Protein AF-A0A350EVV8-F1 (afdb_monomer_lite)

pLDDT: mean 91.75, std 5.48, range [57.91, 96.25]

Sequence (68 aa):
KDMLLVNGINVYPREIEEVIYRFPGVREAAVVGRSDPRRGEQAVAFVAPKEGEKIDTKELGAFLKSRL

Foldseek 3Di:
DQWDQFQNDTHGQVVLQVQLVPDPQWDGKGWDWDQDPVGRTDIDMDTDGDPPDDDDPVVSVVSSVVPD

Structure (mmCIF, N/CA/C/O backbone):
data_AF-A0A350EVV8-F1
#
_entry.id   AF-A0A350EVV8-F1
#
loop_
_atom_site.group_PDB
_atom_site.id
_atom_site.type_symbol
_atom_site.label_atom_id
_atom_site.label_alt_id
_atom_site.label_comp_id
_atom_site.label_asym_id
_atom_site.label_entity_id
_atom_site.label_seq_id
_atom_site.pdbx_PDB_ins_code
_atom_site.Cartn_x
_atom_site.Cartn_y
_atom_site.Cartn_z
_atom_site.occupancy
_atom_site.B_iso_or_equiv
_atom_site.auth_seq_id
_atom_site.auth_comp_id
_atom_site.auth_asym_id
_atom_site.auth_atom_id
_atom_site.pdbx_PDB_model_num
ATOM 1 N N . LYS A 1 1 ? -0.486 -0.126 -17.743 1.00 57.91 1 LYS A N 1
ATOM 2 C CA . LYS A 1 1 ? 0.708 -0.986 -17.540 1.00 57.91 1 LYS A CA 1
ATOM 3 C C . LYS A 1 1 ? 0.628 -1.350 -16.077 1.00 57.91 1 LYS A C 1
ATOM 5 O O . LYS A 1 1 ? 0.960 -0.523 -15.244 1.00 57.91 1 LYS A O 1
ATOM 10 N N . ASP A 1 2 ? 0.040 -2.502 -15.785 1.00 77.81 2 ASP A N 1
ATOM 11 C CA . ASP A 1 2 ? -0.620 -2.734 -14.486 1.00 77.81 2 ASP A CA 1
ATOM 12 C C . ASP A 1 2 ? 0.264 -3.563 -13.547 1.00 77.81 2 ASP A C 1
ATOM 14 O O . ASP A 1 2 ? -0.207 -4.277 -12.671 1.00 77.81 2 ASP A O 1
ATOM 18 N N . MET A 1 3 ? 1.570 -3.512 -13.797 1.00 87.38 3 MET A N 1
ATOM 19 C CA . MET A 1 3 ? 2.577 -4.411 -13.262 1.00 87.38 3 MET A CA 1
ATOM 20 C C . MET A 1 3 ? 3.885 -3.635 -13.136 1.00 87.38 3 MET A C 1
ATOM 22 O O . MET A 1 3 ? 4.290 -2.946 -14.078 1.00 87.38 3 MET A O 1
ATOM 26 N N . LEU A 1 4 ? 4.515 -3.759 -11.973 1.00 90.81 4 LEU A N 1
ATOM 27 C CA . LEU A 1 4 ? 5.809 -3.184 -11.638 1.00 90.81 4 LEU A CA 1
ATOM 28 C C . LEU A 1 4 ? 6.909 -4.204 -11.905 1.00 90.81 4 LEU A C 1
ATOM 30 O O . LEU A 1 4 ? 6.713 -5.400 -11.688 1.00 90.81 4 LEU A O 1
ATOM 34 N N . LEU A 1 5 ? 8.077 -3.729 -12.322 1.00 89.94 5 LEU A N 1
ATOM 35 C CA . LEU A 1 5 ? 9.265 -4.557 -12.501 1.00 89.94 5 LEU A CA 1
ATOM 36 C C . LEU A 1 5 ? 10.252 -4.321 -11.352 1.00 89.94 5 LEU A C 1
ATOM 38 O O . LEU A 1 5 ? 11.171 -3.507 -11.451 1.00 89.94 5 LEU A O 1
ATOM 42 N N . VAL A 1 6 ? 10.066 -5.048 -10.251 1.00 89.69 6 VAL A N 1
ATOM 43 C CA . VAL A 1 6 ? 10.874 -4.905 -9.032 1.00 89.69 6 VAL A CA 1
ATOM 44 C C . VAL A 1 6 ? 11.963 -5.973 -9.016 1.00 89.69 6 VAL A C 1
ATOM 46 O O . VAL A 1 6 ? 11.668 -7.156 -8.889 1.00 89.69 6 VAL A O 1
ATOM 49 N N . ASN A 1 7 ? 13.236 -5.581 -9.138 1.00 88.06 7 ASN A N 1
ATOM 50 C CA . ASN A 1 7 ? 14.378 -6.508 -9.259 1.00 88.06 7 ASN A CA 1
ATOM 51 C C . ASN A 1 7 ? 14.212 -7.549 -10.387 1.00 88.06 7 ASN A C 1
ATOM 53 O O . ASN A 1 7 ? 14.616 -8.700 -10.235 1.00 88.06 7 ASN A O 1
ATOM 57 N N . GLY A 1 8 ? 13.585 -7.170 -11.503 1.00 86.94 8 GLY A N 1
ATOM 58 C CA . GLY A 1 8 ? 13.310 -8.097 -12.608 1.00 86.94 8 GLY A CA 1
ATOM 59 C C . GLY A 1 8 ? 12.146 -9.063 -12.357 1.00 86.94 8 GLY A C 1
ATOM 60 O O . GLY A 1 8 ? 11.918 -9.949 -13.176 1.00 86.94 8 GLY A O 1
ATOM 61 N N . ILE A 1 9 ? 11.402 -8.892 -11.259 1.00 89.50 9 ILE A N 1
ATOM 62 C CA . ILE A 1 9 ? 10.200 -9.662 -10.935 1.00 89.50 9 ILE A CA 1
ATOM 63 C C . ILE A 1 9 ? 8.963 -8.817 -11.239 1.00 89.50 9 ILE A C 1
ATOM 65 O O . ILE A 1 9 ? 8.901 -7.634 -10.903 1.00 89.50 9 ILE A O 1
ATOM 69 N N . ASN A 1 10 ? 7.972 -9.455 -11.854 1.00 92.12 10 ASN A N 1
ATOM 70 C CA . ASN A 1 10 ? 6.659 -8.883 -12.106 1.00 92.12 10 ASN A CA 1
ATOM 71 C C . ASN A 1 10 ? 5.859 -8.827 -10.803 1.00 92.12 10 ASN A C 1
ATOM 73 O O . ASN A 1 10 ? 5.525 -9.863 -10.236 1.00 92.12 10 ASN A O 1
ATOM 77 N N . VAL A 1 11 ? 5.558 -7.620 -10.337 1.00 91.69 11 VAL A N 1
ATOM 78 C CA . VAL A 1 11 ? 4.789 -7.369 -9.116 1.00 91.69 11 VAL A CA 1
ATOM 79 C C . VAL A 1 11 ? 3.514 -6.632 -9.489 1.00 91.69 11 VAL A C 1
ATOM 81 O O . VAL A 1 11 ? 3.578 -5.581 -10.123 1.00 91.69 11 VAL A O 1
ATOM 84 N N . TYR A 1 12 ? 2.354 -7.140 -9.085 1.00 93.12 12 TYR A N 1
ATOM 85 C CA . TYR A 1 12 ? 1.079 -6.476 -9.345 1.00 93.12 12 TYR A CA 1
ATOM 86 C C . TYR A 1 12 ? 0.731 -5.545 -8.175 1.00 93.12 12 TYR A C 1
ATOM 88 O O . TYR A 1 12 ? 0.517 -6.027 -7.062 1.00 93.12 12 TYR A O 1
ATOM 96 N N . PRO A 1 13 ? 0.639 -4.215 -8.388 1.00 92.94 13 PRO A N 1
ATOM 97 C CA . PRO A 1 13 ? 0.282 -3.268 -7.330 1.00 92.94 13 PRO A CA 1
ATOM 98 C C . PRO A 1 13 ? -0.991 -3.651 -6.577 1.00 92.94 13 PRO A C 1
ATOM 100 O O . PRO A 1 13 ? -1.032 -3.576 -5.352 1.00 92.94 13 PRO A O 1
ATOM 103 N N . ARG A 1 14 ? -1.990 -4.144 -7.317 1.00 93.25 14 ARG A N 1
ATOM 104 C CA . ARG A 1 14 ? -3.291 -4.549 -6.785 1.00 93.25 14 ARG A CA 1
ATOM 105 C C . ARG A 1 14 ? -3.195 -5.639 -5.716 1.00 93.25 14 ARG A C 1
ATOM 107 O O . ARG A 1 14 ? -3.937 -5.590 -4.745 1.00 93.25 14 ARG A O 1
ATOM 114 N N . GLU A 1 15 ? -2.273 -6.591 -5.850 1.00 93.12 15 GLU A N 1
ATOM 115 C CA . GLU A 1 15 ? -2.087 -7.640 -4.837 1.00 93.12 15 GLU A CA 1
ATOM 11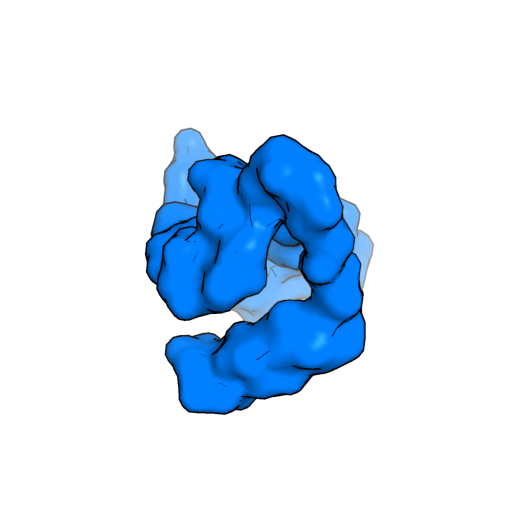6 C C . GLU A 1 15 ? -1.587 -7.043 -3.516 1.00 93.12 15 GLU A C 1
ATOM 118 O O . GLU A 1 15 ? -2.057 -7.406 -2.440 1.00 93.12 15 GLU A O 1
ATOM 123 N N . ILE A 1 16 ? -0.677 -6.067 -3.592 1.00 94.19 16 ILE A N 1
ATOM 124 C CA . ILE A 1 16 ? -0.160 -5.359 -2.416 1.00 94.19 16 ILE A CA 1
ATOM 125 C C . ILE A 1 16 ? -1.270 -4.509 -1.785 1.00 94.19 16 ILE A C 1
ATOM 127 O O . ILE A 1 16 ? -1.448 -4.545 -0.567 1.00 94.19 16 ILE A O 1
ATOM 131 N N . GLU A 1 17 ? -2.036 -3.775 -2.596 1.00 95.25 17 GLU A N 1
ATOM 132 C CA . GLU A 1 17 ? -3.191 -2.990 -2.142 1.00 95.25 17 GLU A CA 1
ATOM 133 C C . GLU A 1 17 ? -4.202 -3.867 -1.399 1.00 95.25 17 GLU A C 1
ATOM 135 O O . GLU A 1 17 ? -4.599 -3.529 -0.286 1.00 95.25 17 GLU A O 1
ATOM 140 N N . GLU A 1 18 ? -4.569 -5.024 -1.956 1.00 95.25 18 GLU A N 1
ATOM 141 C CA . GLU A 1 18 ? -5.512 -5.965 -1.342 1.00 95.25 18 GLU A CA 1
ATOM 142 C C . GLU A 1 18 ? -5.040 -6.482 0.021 1.00 95.25 18 GLU A C 1
ATOM 144 O O . GLU A 1 18 ? -5.865 -6.706 0.912 1.00 95.25 18 GLU A O 1
ATOM 149 N N . VAL A 1 19 ? -3.729 -6.650 0.222 1.00 95.81 19 VAL A N 1
ATOM 150 C CA . VAL A 1 19 ? -3.187 -6.968 1.547 1.00 95.81 19 VAL A CA 1
ATOM 151 C C . VAL A 1 19 ? -3.275 -5.750 2.466 1.00 95.81 19 VAL A C 1
ATOM 153 O O . VAL A 1 19 ? -3.745 -5.897 3.594 1.00 95.81 19 VAL A O 1
ATOM 156 N N . ILE A 1 20 ? -2.888 -4.553 2.010 1.00 96.00 20 ILE A N 1
ATOM 157 C CA . ILE A 1 20 ? -2.958 -3.318 2.813 1.00 96.00 20 ILE A CA 1
ATOM 158 C C . ILE A 1 20 ? -4.396 -3.041 3.270 1.00 96.00 20 ILE A C 1
ATOM 160 O O . ILE A 1 20 ? -4.606 -2.707 4.433 1.00 96.00 20 ILE A O 1
ATOM 164 N N . TYR A 1 21 ? -5.397 -3.261 2.415 1.00 95.88 21 TYR A N 1
ATOM 165 C CA . TYR A 1 21 ? -6.815 -3.095 2.751 1.00 95.88 21 TYR A CA 1
ATOM 166 C C . TYR A 1 21 ? -7.295 -3.984 3.905 1.00 95.88 21 TYR A C 1
ATOM 168 O O . TYR A 1 21 ? -8.304 -3.680 4.540 1.00 95.88 21 TYR A O 1
ATOM 176 N N . ARG A 1 22 ? -6.583 -5.076 4.206 1.00 95.06 22 ARG A N 1
ATOM 177 C CA . ARG A 1 22 ? -6.889 -5.952 5.347 1.00 95.06 22 ARG A CA 1
ATOM 178 C C . ARG A 1 22 ? -6.302 -5.441 6.665 1.00 95.06 22 ARG A C 1
ATOM 180 O O . ARG A 1 22 ? -6.602 -6.026 7.705 1.00 95.06 22 ARG A O 1
ATOM 187 N N . PHE A 1 23 ? -5.464 -4.404 6.646 1.00 95.31 23 PHE A N 1
ATOM 188 C CA . PHE A 1 23 ? -4.933 -3.799 7.864 1.00 95.31 23 PHE A CA 1
ATOM 189 C C . PHE A 1 23 ? -6.017 -2.941 8.549 1.00 95.31 23 PHE A C 1
ATOM 191 O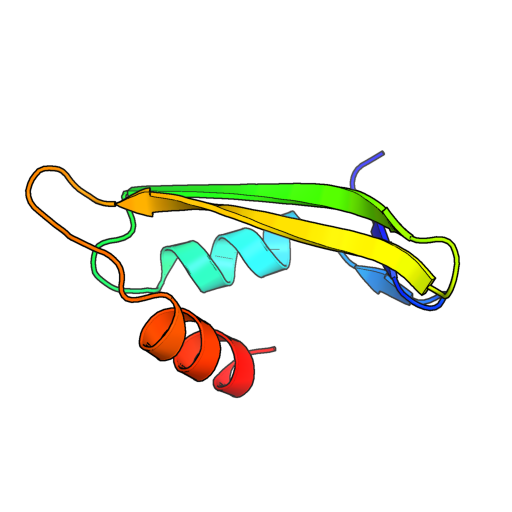 O . PHE A 1 23 ? -6.644 -2.103 7.890 1.00 95.31 23 PHE A O 1
ATOM 198 N N . PRO A 1 24 ? -6.267 -3.127 9.860 1.00 94.00 24 PRO A N 1
ATOM 199 C CA . PRO A 1 24 ? -7.215 -2.303 10.604 1.00 94.00 24 PRO A CA 1
ATOM 200 C C . PRO A 1 24 ? -6.900 -0.808 10.482 1.00 94.00 24 PRO A C 1
ATOM 202 O O . PRO A 1 24 ? -5.744 -0.403 10.466 1.00 94.00 24 PRO A O 1
ATOM 205 N N . GLY A 1 25 ? -7.937 0.018 10.368 1.00 93.25 25 GLY A N 1
ATOM 206 C CA . GLY A 1 25 ? -7.771 1.467 10.250 1.00 93.25 25 GLY A CA 1
ATOM 207 C C . GLY A 1 25 ? -7.401 1.975 8.852 1.00 93.25 25 GLY A C 1
ATOM 208 O O . GLY A 1 25 ? -7.382 3.187 8.662 1.00 93.25 25 GLY A O 1
ATOM 209 N N . VAL A 1 26 ? -7.183 1.116 7.844 1.00 96.12 26 VAL A N 1
ATOM 210 C CA . VAL A 1 26 ? -7.044 1.559 6.441 1.00 96.12 26 VAL A CA 1
ATOM 211 C C . VAL A 1 26 ? -8.408 1.889 5.842 1.00 96.12 26 VAL A C 1
ATOM 213 O O . VAL A 1 26 ? -9.356 1.107 5.946 1.00 96.12 26 VAL A O 1
ATOM 216 N N . ARG A 1 27 ? -8.503 3.054 5.196 1.00 96.25 27 ARG A N 1
ATOM 217 C CA . ARG A 1 27 ? -9.638 3.456 4.359 1.00 96.25 27 ARG A CA 1
ATOM 218 C C . ARG A 1 27 ? -9.350 3.187 2.888 1.00 96.25 27 ARG A C 1
ATOM 220 O O . ARG A 1 27 ? -10.146 2.534 2.225 1.00 96.25 27 ARG A O 1
ATOM 227 N N . GLU A 1 28 ? -8.221 3.690 2.401 1.00 95.06 28 GLU A N 1
ATOM 228 C CA . GLU A 1 28 ? -7.800 3.612 1.000 1.00 95.06 28 GLU A CA 1
ATOM 229 C C . GLU A 1 28 ? -6.303 3.313 0.918 1.00 95.06 28 GLU A C 1
ATOM 231 O O . GLU A 1 28 ? -5.524 3.768 1.759 1.00 95.06 28 GLU A O 1
ATOM 236 N N . ALA A 1 29 ? -5.899 2.547 -0.092 1.00 96.19 29 ALA A N 1
ATOM 237 C CA . ALA A 1 29 ? -4.503 2.272 -0.381 1.00 96.19 29 ALA A CA 1
ATOM 238 C C . ALA A 1 29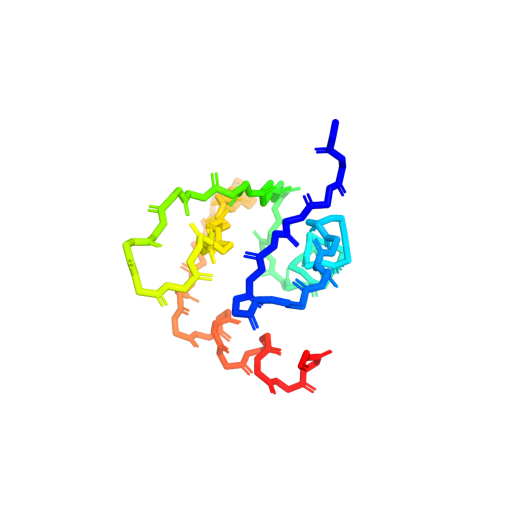 ? -4.286 2.244 -1.893 1.00 96.19 29 ALA A C 1
ATOM 240 O O . ALA A 1 29 ? -5.100 1.689 -2.623 1.00 96.19 29 ALA A O 1
ATOM 241 N N . ALA A 1 30 ? -3.187 2.834 -2.348 1.00 95.50 30 ALA A N 1
ATOM 242 C CA . ALA A 1 30 ? -2.769 2.797 -3.741 1.00 95.50 30 ALA A CA 1
ATOM 243 C C . ALA A 1 30 ? -1.273 2.508 -3.807 1.00 95.50 30 ALA A C 1
ATOM 245 O O . ALA A 1 30 ? -0.485 3.097 -3.061 1.00 95.50 30 ALA A O 1
ATOM 246 N N . VAL A 1 31 ? -0.869 1.612 -4.698 1.00 95.62 31 VAL A N 1
ATOM 247 C CA . VAL A 1 31 ? 0.523 1.214 -4.881 1.00 95.62 31 VAL A CA 1
ATOM 248 C C . VAL A 1 31 ? 0.975 1.620 -6.274 1.00 95.62 31 VAL A C 1
ATOM 250 O O . VAL A 1 31 ? 0.340 1.324 -7.280 1.00 95.62 31 VAL A O 1
ATOM 253 N N . VAL A 1 32 ? 2.107 2.310 -6.342 1.00 93.50 32 VAL A N 1
ATOM 254 C CA . VAL A 1 32 ? 2.687 2.780 -7.602 1.00 93.50 32 VAL A CA 1
ATOM 255 C C . VAL A 1 32 ? 4.152 2.388 -7.703 1.00 93.50 32 VAL A C 1
ATOM 257 O O . VAL A 1 32 ? 4.843 2.210 -6.700 1.00 93.50 32 VAL A O 1
ATOM 260 N N . GLY A 1 33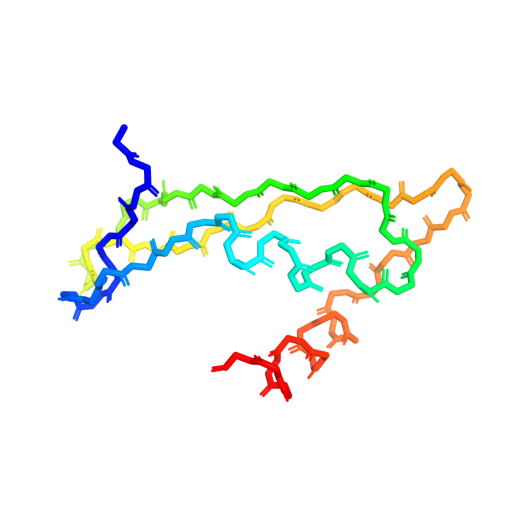 ? 4.636 2.265 -8.934 1.00 93.06 33 GLY A N 1
ATOM 261 C CA . GLY A 1 33 ? 6.053 2.090 -9.213 1.00 93.06 33 GLY A CA 1
ATOM 262 C C . GLY A 1 33 ? 6.775 3.424 -9.175 1.00 93.06 33 GLY A C 1
ATOM 263 O O . GLY A 1 33 ? 6.389 4.367 -9.862 1.00 93.06 33 GLY A O 1
ATOM 264 N N . ARG A 1 34 ? 7.859 3.494 -8.410 1.00 93.12 34 ARG A N 1
ATOM 265 C CA . ARG A 1 34 ? 8.855 4.559 -8.510 1.00 93.12 34 ARG A CA 1
ATOM 266 C C . ARG A 1 34 ? 10.108 3.990 -9.157 1.00 93.12 34 ARG A C 1
ATOM 268 O O . ARG A 1 34 ? 10.591 2.952 -8.714 1.00 93.12 34 ARG A O 1
ATOM 275 N N . SER A 1 35 ? 10.659 4.673 -10.157 1.00 90.25 35 SER A N 1
ATOM 276 C CA . SER A 1 35 ? 11.938 4.272 -10.749 1.00 90.25 35 SER A CA 1
ATOM 277 C C . SER A 1 35 ? 13.033 4.208 -9.682 1.00 90.25 35 SER A C 1
ATOM 279 O O . SER A 1 35 ? 13.199 5.134 -8.886 1.00 90.25 35 SER A O 1
ATOM 281 N N . ASP A 1 36 ? 13.772 3.105 -9.674 1.00 89.69 36 ASP A N 1
ATOM 282 C CA . ASP A 1 36 ? 14.870 2.840 -8.753 1.00 89.69 36 ASP A CA 1
ATOM 283 C C . ASP A 1 36 ? 16.127 2.488 -9.572 1.00 89.69 36 ASP A C 1
ATOM 285 O O . ASP A 1 36 ? 16.119 1.488 -10.295 1.00 89.69 36 ASP A O 1
ATOM 289 N N . PRO A 1 37 ? 17.226 3.262 -9.466 1.00 85.69 37 PRO A N 1
ATOM 290 C CA . PRO A 1 37 ? 18.439 3.037 -10.259 1.00 85.69 37 PRO A CA 1
ATOM 291 C C . PRO A 1 37 ? 19.101 1.669 -10.054 1.00 85.69 37 PRO A C 1
ATOM 293 O O . PRO A 1 37 ? 19.899 1.248 -10.885 1.00 85.69 37 PRO A O 1
ATOM 296 N N . ARG A 1 38 ? 18.825 0.990 -8.936 1.00 84.88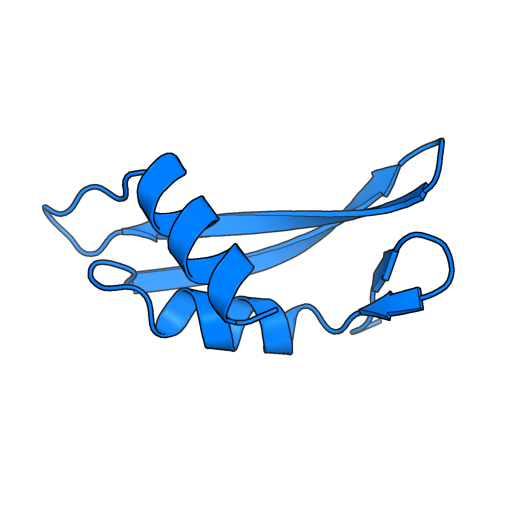 38 ARG A N 1
ATOM 297 C CA . ARG A 1 38 ? 19.408 -0.314 -8.595 1.00 84.88 38 ARG A CA 1
ATOM 298 C C . ARG A 1 38 ? 18.465 -1.466 -8.914 1.00 84.88 38 ARG A C 1
ATOM 300 O O . ARG A 1 38 ? 18.930 -2.550 -9.245 1.00 84.88 38 ARG A O 1
ATOM 307 N N . ARG A 1 39 ? 17.159 -1.247 -8.759 1.00 80.62 39 ARG A N 1
ATOM 308 C CA . ARG A 1 39 ? 16.134 -2.305 -8.793 1.00 80.62 39 ARG A CA 1
ATOM 309 C C . ARG A 1 39 ? 15.224 -2.256 -10.019 1.00 80.62 39 ARG A C 1
ATOM 311 O O . ARG A 1 39 ? 14.373 -3.131 -10.167 1.00 80.62 39 ARG A O 1
ATOM 318 N N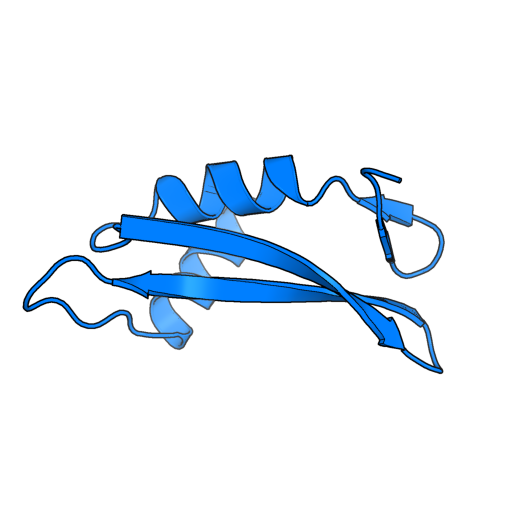 . GLY A 1 40 ? 15.391 -1.253 -10.879 1.00 87.69 40 GLY A N 1
ATOM 319 C CA . GLY A 1 40 ? 14.466 -0.937 -11.964 1.00 87.69 40 GLY A CA 1
ATOM 320 C C . GLY A 1 40 ? 13.295 -0.118 -11.433 1.00 87.69 40 GLY A C 1
ATOM 321 O O . GLY A 1 40 ? 13.239 1.095 -11.640 1.00 87.69 40 GLY A O 1
ATOM 322 N N . GLU A 1 41 ? 12.398 -0.764 -10.688 1.00 90.69 41 GLU A N 1
ATOM 323 C CA . GLU A 1 41 ? 11.281 -0.114 -10.001 1.00 90.69 41 GLU A CA 1
ATOM 324 C C . GLU A 1 41 ? 11.187 -0.542 -8.531 1.00 90.69 41 GLU A C 1
ATOM 326 O O . GLU A 1 41 ? 11.591 -1.634 -8.127 1.00 90.69 41 GLU A O 1
ATOM 331 N N . GLN A 1 42 ? 10.630 0.345 -7.714 1.00 92.19 42 GLN A N 1
ATOM 332 C CA . GLN A 1 42 ? 10.288 0.116 -6.320 1.00 92.19 42 GLN A CA 1
ATOM 333 C C . GLN A 1 42 ? 8.796 0.384 -6.124 1.00 92.19 42 GLN A C 1
ATOM 335 O O . GLN A 1 42 ? 8.303 1.449 -6.492 1.00 92.19 42 GLN A O 1
ATOM 340 N N . ALA A 1 43 ? 8.089 -0.563 -5.507 1.00 92.88 43 ALA A N 1
ATOM 341 C CA . ALA A 1 43 ? 6.706 -0.361 -5.095 1.00 92.88 43 ALA A CA 1
ATOM 342 C C . ALA A 1 43 ? 6.638 0.658 -3.946 1.00 92.88 43 ALA A C 1
ATOM 344 O O . ALA A 1 43 ? 7.333 0.520 -2.936 1.00 92.88 43 ALA A O 1
ATOM 345 N N . VAL A 1 44 ? 5.795 1.674 -4.105 1.00 93.56 44 VAL A N 1
ATOM 346 C CA . VAL A 1 44 ? 5.516 2.704 -3.103 1.00 93.56 44 VAL A CA 1
ATOM 347 C C . VAL A 1 44 ? 4.025 2.681 -2.809 1.00 93.56 44 VAL A C 1
ATOM 349 O O . VAL A 1 44 ? 3.216 2.877 -3.712 1.00 93.56 44 VAL A O 1
ATOM 352 N N . ALA A 1 45 ? 3.675 2.439 -1.547 1.00 94.94 45 ALA A N 1
ATOM 353 C CA . ALA A 1 45 ? 2.297 2.436 -1.081 1.00 94.94 45 ALA A CA 1
ATOM 354 C C . ALA A 1 45 ? 1.927 3.791 -0.468 1.00 94.94 45 ALA A C 1
ATOM 356 O O . ALA A 1 45 ? 2.603 4.276 0.442 1.00 94.94 45 ALA A O 1
ATOM 357 N N . PHE A 1 46 ? 0.827 4.367 -0.936 1.00 94.75 46 PHE A N 1
ATOM 358 C CA . PHE A 1 46 ? 0.130 5.478 -0.306 1.00 94.75 46 PHE A CA 1
ATOM 359 C C . PHE A 1 46 ? -1.069 4.916 0.439 1.00 94.75 46 PHE A C 1
ATOM 361 O O . PHE A 1 46 ? -1.854 4.171 -0.141 1.00 94.75 46 PHE A O 1
ATOM 368 N N . VAL A 1 47 ? -1.200 5.248 1.721 1.00 95.56 47 VAL A N 1
ATOM 369 C CA . VAL A 1 47 ? -2.236 4.678 2.585 1.00 95.56 47 VAL A CA 1
ATOM 370 C C . VAL A 1 47 ? -2.952 5.802 3.315 1.00 95.56 47 VAL A C 1
ATOM 372 O O . VAL A 1 47 ? -2.318 6.610 3.993 1.00 95.56 47 VAL A O 1
ATOM 375 N N . ALA A 1 48 ? -4.272 5.848 3.172 1.00 95.19 48 ALA A N 1
ATOM 376 C CA . ALA A 1 48 ? -5.139 6.777 3.873 1.00 95.19 48 ALA A CA 1
ATOM 377 C C . ALA A 1 48 ? -5.815 6.058 5.051 1.00 95.19 48 ALA A C 1
ATOM 379 O O . ALA A 1 48 ? -6.477 5.031 4.842 1.00 95.19 48 ALA A O 1
ATOM 380 N N . PRO A 1 49 ? -5.676 6.570 6.285 1.00 96.25 49 PRO A N 1
ATOM 381 C CA . PRO A 1 49 ? -6.393 6.027 7.426 1.00 96.25 49 PRO A CA 1
ATOM 382 C C . PRO A 1 49 ? -7.892 6.342 7.352 1.00 96.25 49 PRO A C 1
ATOM 384 O O . PRO A 1 49 ? -8.330 7.271 6.666 1.00 96.25 49 PRO A O 1
ATOM 387 N N . LYS A 1 50 ? -8.688 5.574 8.093 1.00 95.12 50 LYS A N 1
ATOM 388 C CA . LYS A 1 50 ? -10.073 5.923 8.419 1.00 95.12 50 LYS A CA 1
ATOM 389 C C . LYS A 1 50 ? -10.113 7.222 9.219 1.00 95.12 50 LYS A C 1
ATOM 391 O O . LYS A 1 50 ? -9.141 7.616 9.861 1.00 95.12 50 LYS A O 1
ATOM 396 N N . GLU A 1 51 ? -11.247 7.907 9.154 1.00 93.44 51 GLU A N 1
ATOM 397 C CA . GLU A 1 51 ? -11.431 9.182 9.842 1.00 93.44 51 GLU A CA 1
ATOM 398 C C . GLU A 1 51 ? -11.236 9.017 11.356 1.00 93.44 51 GLU A C 1
ATOM 400 O O . GLU A 1 51 ? -11.820 8.130 11.972 1.00 93.44 51 GLU A O 1
ATOM 405 N N . GLY A 1 52 ? -10.369 9.846 11.943 1.00 91.75 52 GLY A N 1
ATOM 406 C CA . GLY A 1 52 ? -10.011 9.771 13.363 1.00 91.75 52 GLY A CA 1
ATOM 407 C C . GLY A 1 52 ? -8.981 8.694 13.726 1.00 91.75 52 GLY A C 1
ATOM 408 O O . GLY A 1 52 ? -8.503 8.691 14.859 1.00 91.75 52 GLY A O 1
ATOM 409 N N . GLU A 1 53 ? -8.581 7.829 12.790 1.00 93.00 53 GLU A N 1
ATOM 410 C CA . GLU A 1 53 ? -7.552 6.814 13.019 1.00 93.00 53 GLU A CA 1
ATOM 411 C C . GLU A 1 53 ? -6.162 7.265 12.551 1.00 93.00 53 GLU A C 1
ATOM 413 O O . GLU A 1 53 ? -5.994 8.152 11.709 1.00 93.00 53 GLU A O 1
ATOM 418 N N . LYS A 1 54 ? -5.130 6.632 13.112 1.00 91.25 54 LYS A N 1
ATOM 419 C CA . LYS A 1 54 ? -3.739 6.780 12.683 1.00 91.25 54 LYS A CA 1
ATOM 420 C C . LYS A 1 54 ? -3.181 5.404 12.377 1.00 91.25 54 LYS A C 1
ATOM 422 O O . LYS A 1 54 ? -3.365 4.479 13.157 1.00 91.25 54 LYS A O 1
ATOM 427 N N . ILE A 1 55 ? -2.459 5.296 11.271 1.00 93.38 55 ILE A N 1
ATOM 428 C CA . ILE A 1 55 ? -1.754 4.070 10.906 1.00 93.38 55 ILE A CA 1
ATOM 429 C C . ILE A 1 55 ? -0.308 4.196 11.372 1.00 93.38 55 ILE A C 1
ATOM 431 O O . ILE A 1 55 ? 0.407 5.102 10.936 1.00 93.38 55 ILE A O 1
ATOM 435 N N . ASP A 1 56 ? 0.134 3.277 12.230 1.00 93.38 56 ASP A N 1
ATOM 436 C CA . ASP A 1 56 ? 1.558 3.118 12.500 1.00 93.38 56 ASP A CA 1
ATOM 437 C C . ASP A 1 56 ? 2.210 2.364 11.334 1.00 93.38 56 ASP A C 1
ATOM 439 O O . ASP A 1 56 ? 1.904 1.209 11.032 1.00 93.38 56 ASP A O 1
ATOM 443 N N . THR A 1 57 ? 3.150 3.034 10.672 1.00 89.62 57 THR A N 1
ATOM 444 C CA . THR A 1 57 ? 3.910 2.465 9.554 1.00 89.62 57 THR A CA 1
ATOM 445 C C . THR A 1 57 ? 4.752 1.255 9.961 1.00 89.62 57 THR A C 1
ATOM 447 O O . THR A 1 57 ? 4.993 0.380 9.128 1.00 89.62 57 THR A O 1
ATOM 450 N N . LYS A 1 58 ? 5.181 1.157 11.226 1.00 93.44 58 LYS A N 1
ATOM 451 C CA . LYS A 1 58 ? 5.906 -0.012 11.739 1.00 93.44 58 LYS A CA 1
ATOM 452 C C . LYS A 1 58 ? 4.991 -1.222 11.862 1.00 93.44 58 LYS A C 1
ATOM 454 O O . LYS A 1 58 ? 5.378 -2.304 11.424 1.00 93.44 58 LYS A O 1
ATOM 459 N N . GLU A 1 59 ? 3.795 -1.038 12.417 1.00 93.94 59 GLU A N 1
ATOM 460 C CA . GLU A 1 59 ? 2.801 -2.108 12.553 1.00 93.94 59 GLU A CA 1
ATOM 461 C C . GLU A 1 59 ? 2.303 -2.571 11.186 1.00 93.94 59 GLU A C 1
ATOM 463 O O . GLU A 1 59 ? 2.292 -3.771 10.910 1.00 93.94 59 GLU A O 1
ATOM 468 N N . LEU A 1 60 ? 2.001 -1.627 10.289 1.00 93.31 60 LEU A N 1
ATOM 469 C CA . LEU A 1 60 ? 1.646 -1.940 8.909 1.00 93.31 60 LEU A CA 1
ATOM 470 C C . LEU A 1 60 ? 2.787 -2.688 8.202 1.00 93.31 60 LEU A C 1
ATOM 472 O O . LEU A 1 60 ? 2.559 -3.702 7.547 1.00 93.31 60 LEU A O 1
ATOM 476 N N . GLY A 1 61 ? 4.033 -2.242 8.369 1.00 93.00 61 GLY A N 1
ATOM 477 C CA . GLY A 1 61 ? 5.198 -2.915 7.797 1.00 93.00 61 GLY A CA 1
ATOM 478 C C . GLY A 1 61 ? 5.391 -4.339 8.328 1.00 93.00 61 GLY A C 1
ATOM 479 O O . GLY A 1 61 ? 5.720 -5.241 7.559 1.00 93.00 61 GLY A O 1
ATOM 480 N N . ALA A 1 62 ? 5.168 -4.566 9.625 1.00 94.69 62 ALA A N 1
ATOM 481 C CA . ALA A 1 62 ? 5.210 -5.900 10.223 1.00 94.69 62 ALA A CA 1
ATOM 482 C C . ALA A 1 62 ? 4.075 -6.795 9.698 1.00 94.69 62 ALA A C 1
ATOM 484 O O . ALA A 1 62 ? 4.312 -7.954 9.357 1.00 94.69 62 ALA A O 1
ATOM 485 N N . PHE A 1 63 ? 2.869 -6.243 9.561 1.00 94.50 63 PHE A N 1
ATOM 486 C CA . PHE A 1 63 ? 1.717 -6.936 8.993 1.00 94.50 63 PHE A CA 1
ATOM 487 C C . PHE A 1 63 ? 1.974 -7.391 7.552 1.00 94.50 63 PHE A C 1
ATOM 489 O O . PHE A 1 63 ? 1.750 -8.560 7.233 1.00 94.50 63 PHE A O 1
ATOM 496 N N . LEU A 1 64 ? 2.506 -6.508 6.700 1.00 93.50 64 LEU A N 1
ATOM 497 C CA . LEU A 1 64 ? 2.811 -6.829 5.302 1.00 93.50 64 LEU A CA 1
ATOM 498 C C . LEU A 1 64 ? 3.890 -7.911 5.176 1.00 93.50 64 LEU A C 1
ATOM 500 O O . LEU A 1 64 ? 3.714 -8.842 4.398 1.00 93.50 64 LEU A O 1
ATOM 504 N N . LYS A 1 65 ? 4.950 -7.862 5.996 1.00 92.44 65 LYS A N 1
ATOM 505 C CA . LYS A 1 65 ? 6.017 -8.887 6.012 1.00 92.44 65 LYS A CA 1
ATOM 506 C C . LYS A 1 65 ? 5.529 -10.297 6.348 1.00 92.44 65 LYS A C 1
ATOM 508 O O . LYS A 1 65 ? 6.218 -11.260 6.047 1.00 92.44 65 LYS A O 1
ATOM 513 N N . SER A 1 66 ? 4.388 -10.424 7.023 1.00 91.69 66 SER A N 1
ATOM 514 C CA . SER A 1 66 ? 3.805 -11.731 7.349 1.00 91.69 66 SER A CA 1
ATOM 515 C C . SER A 1 66 ? 2.914 -12.305 6.239 1.00 91.69 66 SER A C 1
ATOM 517 O O . SER A 1 66 ? 2.433 -13.428 6.373 1.00 91.69 66 SER A O 1
ATOM 519 N N . ARG A 1 67 ? 2.647 -11.536 5.172 1.00 88.56 67 ARG A N 1
ATOM 520 C CA . ARG A 1 67 ? 1.629 -11.847 4.151 1.00 88.56 67 ARG A CA 1
ATOM 521 C C . ARG A 1 67 ? 2.119 -11.747 2.699 1.00 88.56 67 ARG A C 1
ATOM 523 O O . ARG A 1 67 ? 1.369 -12.161 1.820 1.00 88.56 67 ARG A O 1
ATOM 530 N N . LEU A 1 68 ? 3.313 -11.199 2.468 1.00 85.75 68 LEU A N 1
ATOM 531 C CA . LEU A 1 68 ? 3.988 -11.035 1.172 1.00 85.75 68 LEU A CA 1
ATOM 532 C C . LEU A 1 68 ? 5.383 -11.657 1.252 1.00 85.75 68 LEU A C 1
ATOM 534 O O . LEU A 1 68 ? 5.782 -12.317 0.272 1.00 85.75 68 LEU A O 1
#

Radius of gyration: 12.58 Å; chains: 1; bounding box: 31×22×31 Å

Secondary structure (DSSP, 8-state):
---EEETTEEE-HHHHHHHHTTSTTEEEEEEEEEEETTTEEEEEEEEEEPTT----HHHHHHHHHTT-